Protein AF-A0A7J0GG47-F1 (afdb_monomer)

Foldseek 3Di:
DQQDDPPHRDPPLPDPPDDVVVSVLQDWAADPVAADPPPRDGTDHRPPCPVVVVPVVVVVVVVPDDVVDDDDDPVPPD

Radius of gyration: 16.97 Å; Cα contacts (8 Å, |Δi|>4): 38; chains: 1; bounding box: 41×25×44 Å

InterPro domains:
  IPR053223 Probable Methyltransferase [PTHR44067] (15-78)

Nearest PDB structures (foldseek):
  6pw5-assembly1_D  TM=3.115E-01  e=3.213E+00  Chlamydomonas reinhardtii

Sequence (78 aa):
MEKELLGFKSIDLSHPNIANELKIFLQNHQLPLGRDSQSGITEMVASVGHSCEKPVDLLSQYMNYRVNGPCPDDLCLA

Secondary structure (DSSP, 8-state):
----BTTBS---TT-TTS-HHHHHHHS-EE-TT-S-TTT---EE--HHHHHHHTTHHHHHHHHTPPTTSPPPPGGG--

pLDDT: mean 73.19, std 15.69, range [32.91, 91.5]

Organism: NCBI:txid165716

Structure (mmCIF, N/CA/C/O backbone):
data_AF-A0A7J0GG47-F1
#
_entry.id   AF-A0A7J0GG47-F1
#
loop_
_atom_site.group_PDB
_ato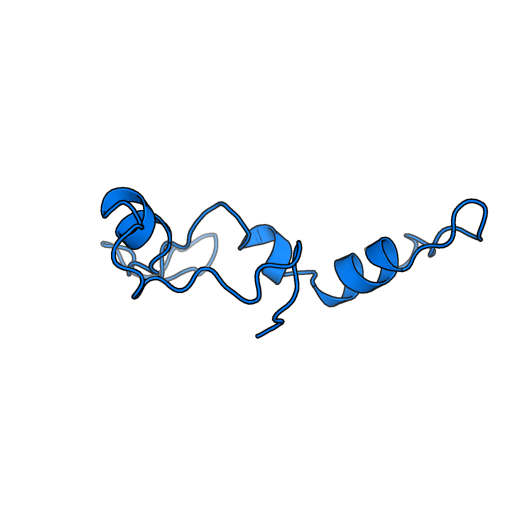m_site.id
_atom_site.type_symbol
_atom_site.label_atom_id
_atom_site.label_alt_id
_atom_site.label_comp_id
_atom_site.label_asym_id
_atom_site.label_entity_id
_atom_site.label_seq_id
_atom_site.pdbx_PDB_ins_code
_atom_site.Cartn_x
_atom_site.Cartn_y
_atom_site.Cartn_z
_atom_site.occupancy
_atom_site.B_iso_or_equiv
_atom_site.auth_seq_id
_atom_site.auth_comp_id
_atom_site.auth_asym_id
_atom_site.auth_atom_id
_atom_site.pdbx_PDB_model_num
ATOM 1 N N . MET A 1 1 ? -2.928 6.577 -6.275 1.00 37.72 1 MET A N 1
ATOM 2 C CA . MET A 1 1 ? -4.087 5.902 -6.914 1.00 37.72 1 MET A CA 1
ATOM 3 C C . MET A 1 1 ? -3.626 5.364 -8.261 1.00 37.72 1 MET A C 1
ATOM 5 O O . MET A 1 1 ? -3.857 6.002 -9.277 1.00 37.72 1 MET A O 1
ATOM 9 N N . GLU A 1 2 ? -2.976 4.204 -8.263 1.00 32.91 2 GLU A N 1
ATOM 10 C CA . GLU A 1 2 ? -2.588 3.476 -9.477 1.00 32.91 2 GLU A CA 1
ATOM 11 C C . GLU A 1 2 ? -3.135 2.054 -9.368 1.00 32.91 2 GLU A C 1
ATOM 13 O O . GLU A 1 2 ? -3.079 1.430 -8.311 1.00 32.91 2 GLU A O 1
ATOM 18 N N . LYS A 1 3 ? -3.827 1.631 -10.427 1.00 41.38 3 LYS A N 1
ATOM 19 C CA . LYS A 1 3 ? -4.951 0.684 -10.372 1.00 41.38 3 LYS A CA 1
ATOM 20 C C . LYS A 1 3 ? -4.666 -0.680 -10.997 1.00 41.38 3 LYS A C 1
ATOM 22 O O . LYS A 1 3 ? -5.618 -1.408 -11.246 1.00 41.38 3 LYS A O 1
ATOM 27 N N . GLU A 1 4 ? -3.422 -1.049 -11.291 1.00 42.34 4 GLU A N 1
ATOM 28 C CA . GLU A 1 4 ? -3.158 -2.313 -11.993 1.00 42.34 4 GLU A CA 1
ATOM 29 C C . GLU A 1 4 ? -1.864 -2.979 -11.521 1.00 42.34 4 GLU A C 1
ATOM 31 O O . GLU A 1 4 ? -0.787 -2.768 -12.065 1.00 42.34 4 GLU A O 1
ATOM 36 N N . LEU A 1 5 ? -1.994 -3.851 -10.519 1.00 39.97 5 LEU A N 1
ATOM 37 C CA . LEU A 1 5 ? -1.021 -4.903 -10.243 1.00 39.97 5 LEU A CA 1
ATOM 38 C C . LEU A 1 5 ? -1.755 -6.249 -10.352 1.00 39.97 5 LEU A C 1
ATOM 40 O O . LEU A 1 5 ? -2.721 -6.506 -9.639 1.00 39.97 5 LEU A O 1
ATOM 44 N N . LEU A 1 6 ? -1.292 -7.112 -11.264 1.00 43.28 6 LEU A N 1
ATOM 45 C CA . LEU A 1 6 ? -1.671 -8.535 -11.367 1.00 43.28 6 LEU A CA 1
ATOM 46 C C . LEU A 1 6 ? -3.120 -8.848 -11.801 1.00 43.28 6 LEU A C 1
ATOM 48 O O . LEU A 1 6 ? -3.670 -9.875 -11.414 1.00 43.28 6 LEU A O 1
ATOM 52 N N . GLY A 1 7 ? -3.760 -7.993 -12.606 1.00 43.25 7 GLY A N 1
ATOM 53 C CA . GLY A 1 7 ? -5.132 -8.239 -13.087 1.00 43.25 7 GLY A CA 1
ATOM 54 C C . GLY A 1 7 ? -6.221 -8.058 -12.020 1.00 43.25 7 GLY A C 1
ATOM 55 O O . GLY A 1 7 ? -7.406 -8.205 -12.318 1.00 43.25 7 GLY A O 1
ATOM 56 N N . PHE A 1 8 ? -5.841 -7.666 -10.801 1.00 43.09 8 PHE A N 1
ATOM 57 C CA . PHE A 1 8 ? -6.750 -7.184 -9.770 1.00 43.09 8 PHE A CA 1
ATOM 58 C C . PHE A 1 8 ? -6.651 -5.657 -9.702 1.00 43.09 8 PHE A C 1
ATOM 60 O O . PHE A 1 8 ? -5.610 -5.094 -9.374 1.00 43.09 8 PHE A O 1
ATOM 67 N N . LYS A 1 9 ? -7.756 -4.977 -10.029 1.00 52.66 9 LYS A N 1
ATOM 68 C CA . LYS A 1 9 ? -7.836 -3.504 -10.105 1.00 52.66 9 LYS A CA 1
ATOM 69 C C . LYS A 1 9 ? -7.678 -2.793 -8.752 1.00 52.66 9 LYS A C 1
ATOM 71 O O . LYS A 1 9 ? -7.405 -1.599 -8.687 1.00 52.66 9 LYS A O 1
ATOM 76 N N . SER A 1 10 ? -7.927 -3.541 -7.685 1.00 59.66 10 SER A N 1
ATOM 77 C CA . SER A 1 10 ? -7.877 -3.171 -6.272 1.00 59.66 10 SER A CA 1
ATOM 78 C C . SER A 1 10 ? -8.517 -4.329 -5.511 1.00 59.66 10 SER A C 1
ATOM 80 O O . SER A 1 10 ? -9.462 -4.938 -6.022 1.00 59.66 10 SER A O 1
ATOM 82 N N . ILE A 1 11 ? -8.066 -4.621 -4.294 1.00 66.69 11 ILE A N 1
ATOM 83 C CA . ILE A 1 11 ? -8.827 -5.513 -3.415 1.00 66.69 11 ILE A CA 1
ATOM 84 C C . ILE A 1 11 ? -10.078 -4.744 -2.989 1.00 66.69 11 ILE A C 1
ATOM 86 O O . ILE A 1 11 ? -9.997 -3.789 -2.220 1.00 66.69 11 ILE A O 1
ATOM 90 N N . ASP A 1 12 ? -11.234 -5.123 -3.526 1.00 70.31 12 ASP A N 1
ATOM 91 C CA . ASP A 1 12 ? -12.503 -4.536 -3.115 1.00 70.31 12 ASP A CA 1
ATOM 92 C C . ASP A 1 12 ? -12.929 -5.123 -1.766 1.00 70.31 12 ASP A C 1
ATOM 94 O O . ASP A 1 12 ? -13.554 -6.180 -1.696 1.00 70.31 12 ASP A O 1
ATOM 98 N N . LEU A 1 13 ? -12.597 -4.413 -0.687 1.00 73.06 13 LEU A N 1
ATOM 99 C CA . LEU A 1 13 ? -12.891 -4.803 0.696 1.00 73.06 13 LEU A CA 1
ATOM 100 C C . LEU A 1 13 ? -14.396 -4.959 0.988 1.00 73.06 13 LEU A C 1
ATOM 102 O O . LEU A 1 13 ? -14.761 -5.538 2.017 1.00 73.06 13 LEU A O 1
ATOM 106 N N . SER A 1 14 ? -15.278 -4.475 0.106 1.00 76.88 14 SER A N 1
ATOM 107 C CA . SER A 1 14 ? -16.728 -4.648 0.242 1.00 76.88 14 SER A CA 1
ATOM 108 C C . SER A 1 14 ? -17.206 -6.056 -0.134 1.00 76.88 14 SER A C 1
ATOM 110 O O . SER A 1 14 ? -18.316 -6.442 0.238 1.00 76.88 14 SER A O 1
ATOM 112 N N . HIS A 1 15 ? -16.361 -6.864 -0.786 1.00 79.19 15 HIS A N 1
ATOM 113 C CA . HIS A 1 15 ? -16.735 -8.220 -1.167 1.00 79.19 15 HIS A CA 1
ATOM 114 C C . HIS A 1 15 ? -17.046 -9.103 0.060 1.00 79.19 15 HIS A C 1
ATOM 116 O O . HIS A 1 15 ? -16.330 -9.069 1.074 1.00 79.19 15 HIS A O 1
ATOM 122 N N . PRO A 1 16 ? -18.097 -9.940 -0.026 1.00 76.94 16 PR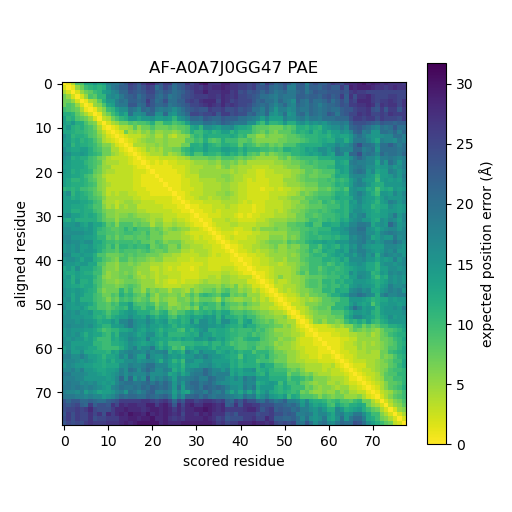O A N 1
ATOM 123 C CA . PRO A 1 16 ? -18.529 -10.794 1.079 1.00 76.94 16 PRO A CA 1
ATOM 124 C C . PRO A 1 16 ? -17.575 -11.968 1.339 1.00 76.94 16 PRO A C 1
ATOM 126 O O . PRO A 1 16 ? -17.576 -12.512 2.435 1.00 76.94 16 PRO A O 1
ATOM 129 N N . ASN A 1 17 ? -16.743 -12.344 0.361 1.00 83.44 17 ASN A N 1
ATOM 130 C CA . ASN A 1 17 ? -15.838 -13.497 0.447 1.00 83.44 17 ASN A CA 1
ATOM 131 C C . ASN A 1 17 ? -14.419 -13.141 0.940 1.00 83.44 17 ASN A C 1
ATOM 133 O O . ASN A 1 17 ? -13.472 -13.895 0.737 1.00 83.44 17 ASN A O 1
ATOM 137 N N . ILE A 1 18 ? -14.246 -11.958 1.533 1.00 82.56 18 ILE A N 1
ATOM 138 C CA . ILE A 1 18 ? -12.966 -11.512 2.089 1.00 82.56 18 ILE A CA 1
ATOM 139 C C . ILE A 1 18 ? -13.004 -11.707 3.601 1.00 82.56 18 ILE A C 1
ATOM 141 O O . ILE A 1 18 ? -13.914 -11.207 4.264 1.00 82.56 18 ILE A O 1
ATOM 145 N N . ALA A 1 19 ? -11.993 -12.394 4.137 1.00 87.94 19 ALA A N 1
ATOM 146 C CA . ALA A 1 19 ? -11.818 -12.595 5.572 1.00 87.94 19 ALA A CA 1
ATOM 147 C C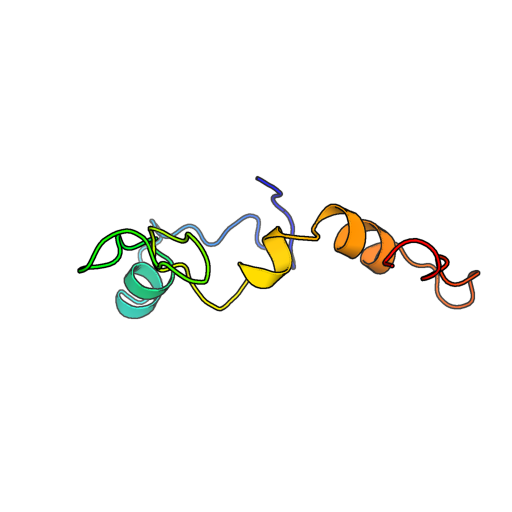 . ALA A 1 19 ? -11.761 -11.251 6.322 1.00 87.94 19 ALA A C 1
ATOM 149 O O . ALA A 1 19 ? -11.108 -10.304 5.873 1.00 87.94 19 ALA A O 1
ATOM 150 N N . ASN A 1 20 ? -12.432 -11.158 7.470 1.00 87.50 20 ASN A N 1
ATOM 151 C CA . ASN A 1 20 ? -12.492 -9.916 8.247 1.00 87.50 20 ASN A CA 1
ATOM 152 C C . ASN A 1 20 ? -11.108 -9.473 8.731 1.00 87.50 20 ASN A C 1
ATOM 154 O O . ASN A 1 20 ? -10.819 -8.279 8.745 1.00 87.50 20 ASN A O 1
ATOM 158 N N . GLU A 1 21 ? -10.236 -10.421 9.064 1.00 88.06 21 GLU A N 1
ATOM 159 C CA . GLU A 1 21 ? -8.852 -10.171 9.463 1.00 88.06 21 GLU A CA 1
ATOM 160 C C . GLU A 1 21 ? -8.082 -9.459 8.351 1.00 88.06 21 GLU A C 1
ATOM 162 O O . GLU A 1 21 ? -7.336 -8.521 8.617 1.00 88.06 21 GLU A O 1
ATOM 167 N N . LEU A 1 22 ? -8.313 -9.853 7.095 1.00 84.50 22 LEU A N 1
ATOM 168 C CA . LEU A 1 22 ? -7.692 -9.216 5.939 1.00 84.50 22 LEU A CA 1
ATOM 169 C C . LEU A 1 22 ? -8.243 -7.801 5.715 1.00 84.50 22 LEU A C 1
ATOM 171 O O . LEU A 1 22 ? -7.479 -6.901 5.375 1.00 84.50 22 LEU A O 1
ATOM 175 N N . LYS A 1 23 ? -9.546 -7.578 5.946 1.00 84.12 23 LYS A N 1
ATOM 176 C CA . LYS A 1 23 ? -10.141 -6.230 5.874 1.00 84.12 23 LYS A CA 1
ATOM 177 C C . LYS A 1 23 ? -9.524 -5.292 6.904 1.00 84.12 23 LYS A C 1
ATOM 179 O O . LYS A 1 23 ? -9.171 -4.174 6.550 1.00 84.12 23 LYS A O 1
ATOM 184 N N . ILE A 1 24 ? -9.372 -5.761 8.141 1.00 87.12 24 ILE A N 1
ATOM 185 C CA . ILE A 1 24 ? -8.734 -4.998 9.217 1.00 87.12 24 ILE A CA 1
ATOM 186 C C . ILE A 1 24 ? -7.264 -4.759 8.868 1.00 87.12 24 ILE A C 1
ATOM 188 O O . ILE A 1 24 ? -6.807 -3.629 8.892 1.00 87.12 24 ILE A O 1
ATOM 192 N N . PHE A 1 25 ? -6.522 -5.784 8.459 1.00 85.88 25 PHE A N 1
ATOM 193 C CA . PHE A 1 25 ? -5.104 -5.634 8.133 1.00 85.88 25 PHE A CA 1
ATOM 194 C C . PHE A 1 25 ? -4.831 -4.603 7.022 1.00 85.88 25 PHE A C 1
ATOM 196 O O . PHE A 1 25 ? -3.832 -3.890 7.080 1.00 85.88 25 PHE A O 1
ATOM 203 N N . LEU A 1 26 ? -5.707 -4.519 6.015 1.00 82.06 26 LEU A N 1
ATOM 204 C CA . LEU A 1 26 ? -5.552 -3.606 4.877 1.00 82.06 26 LEU A CA 1
ATOM 205 C C . LEU A 1 26 ? -6.028 -2.170 5.151 1.00 82.06 26 LEU A C 1
ATOM 207 O O . LEU A 1 26 ? -5.773 -1.290 4.331 1.00 82.06 26 LEU A O 1
ATOM 211 N N . GLN A 1 27 ? -6.727 -1.915 6.259 1.00 83.31 27 GLN A N 1
ATOM 212 C CA . GLN A 1 27 ? -7.183 -0.571 6.617 1.00 83.31 27 GLN A CA 1
ATOM 213 C C . GLN A 1 27 ? -6.068 0.246 7.280 1.00 83.31 27 GLN A C 1
ATOM 215 O O . GLN A 1 27 ? -5.278 -0.270 8.072 1.00 83.31 27 GLN A O 1
ATOM 220 N N . ASN A 1 28 ? -6.050 1.552 7.012 1.00 86.19 28 ASN A N 1
ATOM 221 C CA . ASN A 1 28 ? -5.202 2.483 7.748 1.00 86.19 28 ASN A CA 1
ATOM 222 C C . ASN A 1 28 ? -5.745 2.668 9.166 1.00 86.19 28 ASN A C 1
ATOM 224 O O . ASN A 1 28 ? -6.925 2.972 9.355 1.00 86.19 28 ASN A O 1
ATOM 228 N N . HIS A 1 29 ? -4.872 2.530 10.156 1.00 89.38 29 HIS A N 1
ATOM 229 C CA . HIS A 1 29 ? -5.208 2.717 11.563 1.00 89.38 29 HIS A CA 1
ATOM 230 C C . HIS A 1 29 ? -4.403 3.871 12.130 1.00 89.38 29 HIS A C 1
ATOM 232 O O . HIS A 1 29 ? -3.186 3.876 12.013 1.00 89.38 29 HIS A O 1
ATOM 238 N N . GLN A 1 30 ? -5.039 4.828 12.798 1.00 91.50 30 GLN A N 1
ATOM 239 C CA . GLN A 1 30 ? -4.289 5.873 13.496 1.00 91.50 30 GLN A CA 1
ATOM 240 C C . GLN A 1 30 ? -3.384 5.255 14.564 1.00 91.50 30 GLN A C 1
ATOM 242 O O . GLN A 1 30 ? -3.786 4.339 15.289 1.00 91.50 30 GLN A O 1
ATOM 247 N N . LEU A 1 31 ? -2.158 5.760 14.669 1.00 91.19 31 LEU A N 1
ATOM 248 C CA . LEU A 1 31 ? -1.236 5.325 15.703 1.00 91.19 31 LEU A CA 1
ATOM 249 C C . LEU A 1 31 ? -1.789 5.731 17.075 1.00 91.19 31 LEU A C 1
ATOM 251 O O . LEU A 1 31 ? -2.156 6.892 17.274 1.00 91.19 31 LEU A O 1
ATOM 255 N N . PRO A 1 32 ? -1.810 4.809 18.053 1.00 88.44 32 PRO A N 1
ATOM 256 C CA . PRO A 1 32 ? -2.436 5.057 19.352 1.00 88.44 32 PRO A CA 1
ATOM 257 C C . PRO A 1 32 ? -1.755 6.183 20.138 1.00 88.44 32 PRO A C 1
ATOM 259 O O . PRO A 1 32 ? -2.374 6.799 20.999 1.00 88.44 32 PRO A O 1
ATOM 262 N N . LEU A 1 33 ? -0.483 6.457 19.839 1.00 91.06 33 LEU A N 1
ATOM 263 C CA . LEU A 1 33 ? 0.330 7.481 20.495 1.00 91.06 33 LEU A CA 1
ATOM 264 C C . LEU A 1 33 ? 0.539 8.726 19.617 1.00 91.06 33 LEU A C 1
ATOM 266 O O . LEU A 1 33 ? 1.338 9.595 19.959 1.00 91.06 33 LEU A O 1
ATOM 270 N N . GLY A 1 34 ? -0.176 8.829 18.494 1.00 89.88 34 GLY A N 1
ATOM 271 C CA . GLY A 1 34 ? -0.007 9.912 17.533 1.00 89.88 34 GLY A CA 1
ATOM 272 C C . GLY A 1 34 ? 1.247 9.753 16.673 1.00 89.88 34 GLY A C 1
ATOM 273 O O . GLY A 1 34 ? 1.667 8.645 16.351 1.00 89.88 34 GLY A O 1
ATOM 274 N N . ARG A 1 35 ? 1.814 10.885 16.249 1.00 91.44 35 ARG A N 1
ATOM 275 C CA . ARG A 1 35 ? 2.893 10.936 15.260 1.00 91.44 35 ARG A CA 1
ATOM 276 C C . ARG A 1 35 ? 4.188 10.321 15.794 1.00 91.44 35 ARG A C 1
ATOM 278 O O . ARG A 1 35 ? 4.714 10.779 16.806 1.00 91.44 35 ARG A O 1
ATOM 285 N N . ASP A 1 36 ?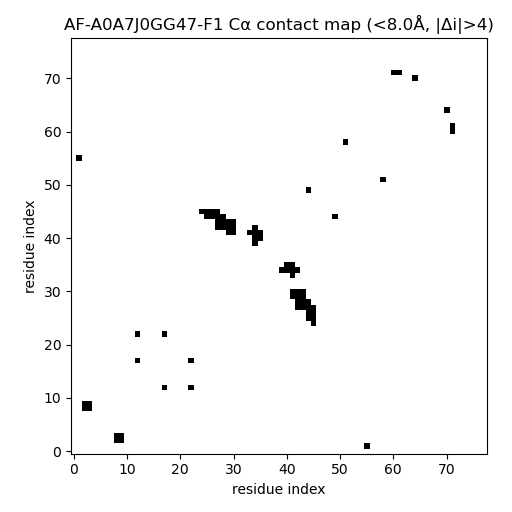 4.733 9.355 15.065 1.00 89.81 36 ASP A N 1
ATOM 286 C CA . ASP A 1 36 ? 6.069 8.813 15.312 1.00 89.81 36 ASP A CA 1
ATOM 287 C C . ASP A 1 36 ? 7.134 9.910 15.116 1.00 89.81 36 ASP A C 1
ATOM 289 O O . ASP A 1 36 ? 7.127 10.637 14.120 1.00 89.81 36 ASP A O 1
ATOM 293 N N . SER A 1 37 ? 8.055 10.041 16.071 1.00 89.81 37 SER A N 1
ATOM 294 C CA . SER A 1 37 ? 9.132 11.031 16.050 1.00 89.81 37 SER A CA 1
ATOM 295 C C . SER A 1 37 ? 10.241 10.718 15.041 1.00 89.81 37 SER A C 1
ATOM 297 O O . SER A 1 37 ? 10.904 11.649 14.583 1.00 89.81 37 SER A O 1
ATOM 299 N N . GLN A 1 38 ? 10.446 9.448 14.679 1.00 89.00 38 GLN A N 1
ATOM 300 C CA . GLN A 1 38 ? 11.481 9.032 13.733 1.00 89.00 38 GLN A CA 1
ATOM 301 C C . GLN A 1 38 ? 10.980 9.095 12.290 1.00 89.00 38 GLN A C 1
ATOM 303 O O . GLN A 1 38 ? 11.617 9.704 11.433 1.00 89.00 38 GLN A O 1
ATOM 308 N N . SER A 1 39 ? 9.847 8.448 12.015 1.00 84.38 39 SER A N 1
ATOM 309 C CA . SER A 1 39 ? 9.307 8.333 10.655 1.00 84.38 39 SER A CA 1
ATOM 310 C C . SER A 1 39 ? 8.334 9.457 10.291 1.00 84.38 39 SER A C 1
ATOM 312 O O . SER A 1 39 ? 8.053 9.680 9.113 1.00 84.38 39 SER A O 1
ATOM 314 N N . GLY A 1 40 ? 7.799 10.174 11.285 1.00 87.88 40 GLY A N 1
ATOM 315 C CA . GLY A 1 40 ? 6.776 11.194 11.081 1.00 87.88 40 GLY A CA 1
ATOM 316 C C . GLY A 1 40 ? 5.396 10.638 10.725 1.00 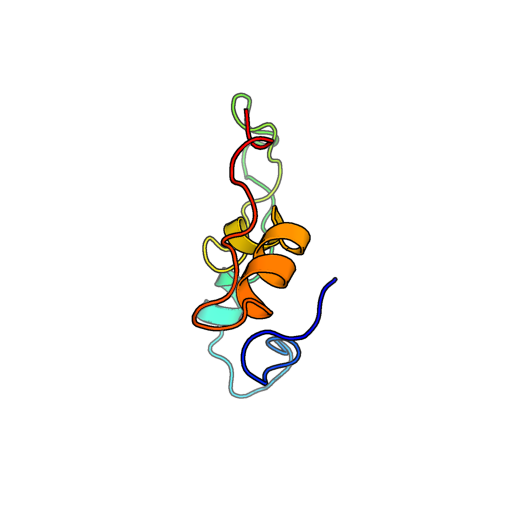87.88 40 GLY A C 1
ATOM 317 O O . GLY A 1 40 ? 4.507 11.442 10.441 1.00 87.88 40 GLY A O 1
ATOM 318 N N . ILE A 1 41 ? 5.223 9.313 10.726 1.00 86.19 41 ILE A N 1
ATOM 319 C CA . ILE A 1 41 ? 3.987 8.622 10.359 1.00 86.19 41 ILE A CA 1
ATOM 320 C C . ILE A 1 41 ? 2.944 8.808 11.465 1.00 86.19 41 ILE A C 1
ATOM 322 O O . ILE A 1 41 ? 3.274 8.804 12.648 1.00 86.19 41 ILE A O 1
ATOM 326 N N . THR A 1 42 ? 1.681 8.983 11.080 1.00 90.12 42 THR A N 1
ATOM 327 C CA . THR A 1 42 ? 0.534 9.102 11.999 1.00 90.12 42 THR A CA 1
ATOM 328 C C . THR A 1 42 ? -0.395 7.899 11.943 1.00 90.12 42 THR A C 1
ATOM 330 O O . THR A 1 42 ? -1.156 7.681 12.877 1.00 90.12 42 THR A O 1
ATOM 333 N N . GLU A 1 43 ? -0.315 7.104 10.877 1.00 89.56 43 GLU A N 1
ATOM 334 C CA . GLU A 1 43 ? -1.179 5.956 10.625 1.00 89.56 43 GLU A CA 1
ATOM 335 C C . GLU A 1 43 ? -0.345 4.694 10.391 1.00 89.56 43 GLU A C 1
ATOM 337 O O . GLU A 1 43 ? 0.589 4.682 9.595 1.00 89.56 43 GLU A O 1
ATOM 342 N N . MET A 1 44 ? -0.700 3.607 11.064 1.00 84.12 44 MET A N 1
ATOM 343 C CA . MET A 1 44 ? -0.283 2.265 10.703 1.00 84.12 44 MET A CA 1
ATOM 344 C C . MET A 1 44 ? -0.965 1.868 9.392 1.00 84.12 44 MET A C 1
ATOM 346 O O . MET A 1 44 ? -2.190 1.868 9.279 1.00 84.12 44 MET A O 1
ATOM 350 N N . VAL A 1 45 ? -0.143 1.514 8.415 1.00 83.94 45 VAL A N 1
ATOM 351 C CA . VAL A 1 45 ? -0.541 1.070 7.078 1.00 83.94 45 VAL A CA 1
ATOM 352 C C . VAL A 1 45 ? -0.133 -0.386 6.886 1.00 83.94 45 VAL A C 1
ATOM 354 O O . VAL A 1 45 ? 0.798 -0.869 7.540 1.00 83.94 45 VAL A O 1
ATOM 357 N N . ALA A 1 46 ? -0.809 -1.095 5.984 1.00 83.50 46 ALA A N 1
ATOM 358 C CA . ALA A 1 46 ? -0.456 -2.473 5.667 1.00 83.50 46 ALA A CA 1
ATOM 359 C C . ALA A 1 46 ? 0.994 -2.559 5.164 1.00 83.50 46 ALA A C 1
ATOM 361 O O . ALA A 1 46 ? 1.402 -1.832 4.259 1.00 83.50 46 ALA A O 1
ATOM 362 N N . SER A 1 47 ? 1.780 -3.481 5.721 1.00 78.12 47 SER A N 1
ATOM 363 C CA . SER A 1 47 ? 3.173 -3.690 5.296 1.00 78.12 47 SER A CA 1
ATOM 364 C C . SER A 1 47 ? 3.281 -4.198 3.855 1.00 78.12 47 SER A C 1
ATOM 366 O O . SER A 1 47 ? 4.294 -3.994 3.186 1.00 78.12 47 SER A O 1
ATOM 368 N N . VAL A 1 48 ? 2.224 -4.844 3.362 1.00 75.31 48 VAL A N 1
ATOM 369 C CA . VAL A 1 48 ? 2.125 -5.341 1.992 1.00 75.31 48 VAL A CA 1
ATOM 370 C C . VAL A 1 48 ? 1.690 -4.203 1.073 1.00 75.31 48 VAL A C 1
ATOM 372 O O . VAL A 1 48 ? 0.655 -3.581 1.285 1.00 75.31 48 VAL A O 1
ATOM 375 N N . GLY A 1 49 ? 2.476 -3.938 0.030 1.00 68.81 49 GLY A N 1
ATOM 376 C CA . GLY A 1 49 ? 2.148 -2.954 -1.005 1.00 68.81 49 GLY A CA 1
ATOM 377 C C . GLY A 1 49 ? 2.480 -1.501 -0.652 1.00 68.81 49 GLY A C 1
ATOM 378 O O . GLY A 1 49 ? 2.858 -0.761 -1.554 1.00 68.81 49 GLY A O 1
ATOM 379 N N . HIS A 1 50 ? 2.458 -1.088 0.621 1.00 72.69 50 HIS A N 1
ATOM 380 C CA . HIS A 1 50 ? 2.763 0.306 0.986 1.00 72.69 50 HIS A CA 1
ATOM 381 C C . HIS A 1 50 ? 4.195 0.729 0.614 1.00 72.69 50 HIS A C 1
ATOM 383 O O . HIS A 1 50 ? 4.422 1.826 0.110 1.00 72.69 50 HIS A O 1
ATOM 389 N N . SER A 1 51 ? 5.178 -0.163 0.768 1.00 68.06 51 SER A N 1
ATOM 390 C CA . SER A 1 51 ? 6.546 0.101 0.297 1.00 68.06 51 SER A CA 1
ATOM 391 C C . SER A 1 51 ? 6.639 0.220 -1.229 1.00 68.06 51 SER A C 1
ATOM 393 O O . SER A 1 51 ? 7.541 0.885 -1.729 1.00 68.06 51 SER A O 1
ATOM 395 N N . CYS A 1 52 ? 5.707 -0.392 -1.966 1.00 64.38 52 CYS A N 1
ATOM 396 C CA . CYS A 1 52 ? 5.616 -0.313 -3.424 1.00 64.38 52 CYS A CA 1
ATOM 397 C C . CYS A 1 52 ? 4.876 0.944 -3.907 1.00 64.38 52 CYS A C 1
ATOM 399 O O . CYS A 1 52 ? 5.042 1.318 -5.061 1.00 64.38 52 CYS A O 1
ATOM 401 N N . GLU A 1 53 ? 4.104 1.612 -3.042 1.00 66.31 53 GLU A N 1
ATOM 402 C CA . GLU A 1 53 ? 3.436 2.884 -3.355 1.00 66.31 53 GLU A CA 1
ATOM 403 C C . GLU A 1 53 ? 4.426 4.056 -3.435 1.00 66.31 53 GLU A C 1
ATOM 405 O O . GLU A 1 53 ? 4.189 5.035 -4.135 1.00 66.31 53 GLU A O 1
ATOM 410 N N . LYS A 1 5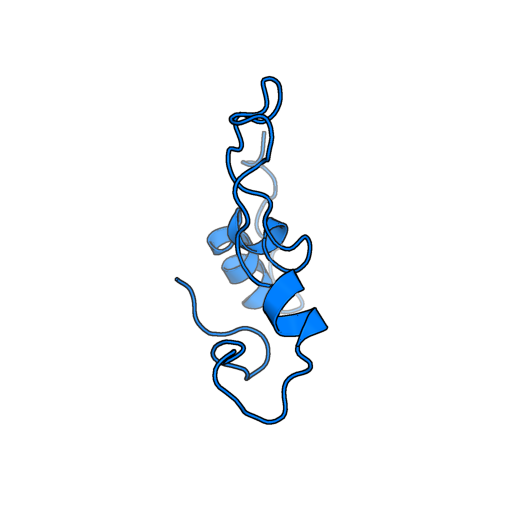4 ? 5.565 3.978 -2.741 1.00 65.81 54 LYS A N 1
ATOM 411 C CA . LYS A 1 54 ? 6.552 5.067 -2.758 1.00 65.81 54 LYS A CA 1
ATOM 412 C C . LYS A 1 54 ? 7.269 5.209 -4.110 1.00 65.81 54 LYS A C 1
ATOM 414 O O . LYS A 1 54 ? 7.474 6.344 -4.528 1.00 65.81 54 LYS A O 1
ATOM 419 N N . PRO A 1 55 ? 7.647 4.117 -4.801 1.00 70.38 55 PRO A N 1
ATOM 420 C CA . PRO A 1 55 ? 8.330 4.214 -6.083 1.00 70.38 55 PRO A CA 1
ATOM 421 C C . PRO A 1 55 ? 7.468 3.694 -7.249 1.00 70.38 55 PRO A C 1
ATOM 423 O O . PRO A 1 55 ? 7.975 2.919 -8.057 1.00 70.38 55 PRO A O 1
ATOM 426 N N . VAL A 1 56 ? 6.182 4.060 -7.364 1.00 70.56 56 VAL A N 1
ATOM 427 C CA . VAL A 1 56 ? 5.344 3.504 -8.454 1.00 70.56 56 VAL A CA 1
ATOM 428 C C . VAL A 1 56 ? 5.865 3.885 -9.842 1.00 70.56 56 VAL A C 1
ATOM 430 O O . VAL A 1 56 ? 5.884 3.043 -10.742 1.00 70.56 56 VAL A O 1
ATOM 433 N N . ASP A 1 57 ? 6.384 5.102 -10.001 1.00 71.56 57 ASP A N 1
ATOM 434 C CA . ASP A 1 57 ? 7.021 5.538 -11.248 1.00 71.56 57 ASP A CA 1
ATOM 435 C C . ASP A 1 57 ? 8.2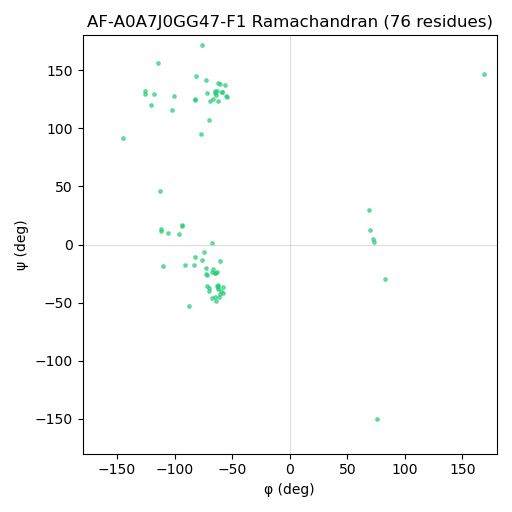40 4.671 -11.597 1.00 71.56 57 ASP A C 1
ATOM 437 O O . ASP A 1 57 ? 8.411 4.251 -12.743 1.00 71.56 57 ASP A O 1
ATOM 441 N N . LEU A 1 58 ? 9.067 4.343 -10.598 1.00 72.94 58 LEU A N 1
ATOM 442 C CA . LEU A 1 58 ? 10.235 3.477 -10.767 1.00 72.94 58 LEU A CA 1
ATOM 443 C C . LEU A 1 58 ? 9.805 2.043 -11.098 1.00 72.94 58 LEU A C 1
ATOM 445 O O . LEU A 1 58 ? 10.320 1.439 -12.036 1.00 72.94 58 LEU A O 1
ATOM 449 N N . LEU A 1 59 ? 8.822 1.506 -10.370 1.00 74.06 59 LEU A N 1
ATOM 450 C CA . LEU A 1 59 ? 8.266 0.179 -10.626 1.00 74.06 59 LEU A CA 1
ATOM 451 C C . LEU A 1 59 ? 7.719 0.088 -12.055 1.00 74.06 59 LEU A C 1
ATOM 453 O O . LEU A 1 59 ? 7.977 -0.894 -12.745 1.00 74.06 59 LEU A O 1
ATOM 457 N N . SER A 1 60 ? 7.029 1.124 -12.528 1.00 76.44 60 SER A N 1
ATOM 458 C CA . SER A 1 60 ? 6.496 1.192 -13.891 1.00 76.44 60 SER A CA 1
ATOM 459 C C . SER A 1 60 ? 7.596 1.175 -14.954 1.00 76.44 60 SER A C 1
ATOM 461 O O . SER A 1 60 ? 7.422 0.542 -15.997 1.00 76.44 60 SER A O 1
ATOM 463 N N . GLN A 1 61 ? 8.748 1.802 -14.702 1.00 74.25 61 GLN A N 1
ATOM 464 C CA . GLN A 1 61 ? 9.901 1.732 -15.610 1.00 74.25 61 GLN A CA 1
ATOM 465 C C . GLN A 1 61 ? 10.455 0.306 -15.708 1.00 74.25 61 GLN A C 1
ATOM 467 O O . GLN A 1 61 ? 10.670 -0.198 -16.812 1.00 74.25 61 GLN A O 1
ATOM 472 N N . TYR A 1 62 ? 10.612 -0.376 -14.572 1.00 73.62 62 TYR A N 1
ATOM 473 C CA . TYR A 1 62 ? 11.126 -1.747 -14.529 1.00 73.62 62 TYR A CA 1
ATOM 474 C C . TYR A 1 62 ? 10.134 -2.787 -15.066 1.00 73.62 62 TYR A C 1
ATOM 476 O O . TYR A 1 62 ? 10.539 -3.731 -15.741 1.00 73.62 62 TYR A O 1
ATOM 484 N N . MET A 1 63 ? 8.831 -2.609 -14.838 1.00 78.00 63 MET A N 1
ATOM 485 C CA . MET A 1 63 ? 7.790 -3.511 -15.354 1.00 78.00 63 MET A CA 1
ATOM 486 C C . MET A 1 63 ? 7.660 -3.457 -16.884 1.00 78.00 63 MET A C 1
ATOM 488 O O . MET A 1 63 ? 7.215 -4.426 -17.495 1.00 78.00 63 MET A O 1
ATOM 492 N N . ASN A 1 64 ? 8.075 -2.352 -17.511 1.00 78.50 64 ASN A N 1
ATOM 493 C CA . ASN A 1 64 ? 8.119 -2.191 -18.969 1.00 78.50 64 ASN A CA 1
ATOM 494 C C . ASN A 1 64 ? 9.505 -2.488 -19.572 1.00 78.50 64 ASN A C 1
ATOM 496 O O . ASN A 1 64 ? 9.738 -2.234 -20.760 1.00 78.50 64 ASN A O 1
ATOM 500 N N . TYR A 1 65 ? 10.434 -3.022 -18.775 1.00 78.94 65 TYR A N 1
ATOM 501 C CA . TYR A 1 65 ? 11.780 -3.334 -19.232 1.00 78.94 65 TYR A CA 1
ATOM 502 C C . TYR A 1 65 ? 11.767 -4.423 -20.313 1.00 78.94 65 TYR A C 1
ATOM 504 O O . TYR A 1 65 ? 11.191 -5.501 -20.150 1.00 78.94 65 TYR A O 1
ATOM 512 N N . ARG A 1 66 ? 12.440 -4.157 -21.437 1.00 77.88 66 ARG A N 1
ATOM 513 C CA . ARG A 1 66 ? 12.619 -5.151 -22.498 1.00 77.88 66 ARG A CA 1
ATOM 514 C C . ARG A 1 66 ? 13.783 -6.063 -22.147 1.00 77.88 66 ARG A C 1
ATOM 516 O O . ARG A 1 66 ? 14.902 -5.596 -21.962 1.00 77.88 66 ARG A O 1
ATOM 523 N N . VAL A 1 67 ? 13.533 -7.369 -22.136 1.00 78.81 67 VAL A N 1
ATOM 524 C CA . VAL A 1 67 ? 14.583 -8.381 -21.963 1.00 78.81 67 VAL A CA 1
ATOM 525 C C . VAL A 1 67 ? 15.668 -8.168 -23.030 1.00 78.81 67 VAL A C 1
ATOM 527 O O . VAL A 1 67 ? 15.354 -8.082 -24.216 1.00 78.81 67 VAL A O 1
ATOM 530 N N . ASN A 1 68 ? 16.931 -8.075 -22.599 1.00 80.44 68 ASN A N 1
ATOM 531 C CA . ASN A 1 68 ? 18.113 -7.725 -23.410 1.00 80.44 68 ASN A CA 1
ATOM 532 C C . ASN A 1 68 ? 18.193 -6.261 -23.900 1.00 80.44 68 ASN A C 1
ATOM 534 O O . ASN A 1 68 ? 19.012 -5.955 -24.766 1.00 80.44 68 ASN A O 1
ATOM 538 N N . GLY A 1 69 ? 17.359 -5.360 -23.377 1.00 75.44 69 GLY A N 1
ATOM 539 C CA . GLY A 1 69 ? 17.508 -3.917 -23.567 1.00 75.44 69 GLY A CA 1
ATOM 540 C C . GLY A 1 69 ? 18.631 -3.320 -22.704 1.00 75.44 69 GLY A C 1
ATOM 541 O O . GLY A 1 69 ? 19.195 -4.013 -21.859 1.00 75.44 69 GLY A O 1
ATOM 542 N N . PRO A 1 70 ? 18.983 -2.039 -22.903 1.00 74.19 70 PRO A N 1
ATOM 543 C CA . PRO A 1 70 ? 19.859 -1.327 -21.976 1.00 74.19 70 PRO A CA 1
ATOM 544 C C . PRO A 1 70 ? 19.163 -1.187 -20.618 1.00 74.19 70 PRO A C 1
ATOM 546 O O . PRO A 1 70 ? 18.004 -0.771 -20.566 1.00 74.19 70 PRO A O 1
ATOM 549 N N . CYS A 1 71 ? 19.858 -1.547 -19.534 1.00 71.44 71 CYS A N 1
ATOM 550 C CA . CYS A 1 71 ? 19.355 -1.340 -18.177 1.00 71.44 71 CYS A CA 1
ATOM 551 C C . CYS A 1 71 ? 19.100 0.162 -17.970 1.00 71.44 71 CYS A C 1
ATOM 553 O O . CYS A 1 71 ? 19.978 0.952 -18.320 1.00 71.44 71 CYS A O 1
ATOM 555 N N . PRO A 1 72 ? 17.932 0.574 -17.445 1.00 68.44 72 PRO A N 1
ATOM 556 C CA . PRO A 1 72 ? 17.739 1.948 -17.001 1.00 68.44 72 PRO A CA 1
ATOM 557 C C . PRO A 1 72 ? 18.850 2.284 -16.000 1.00 68.44 72 PRO A C 1
ATOM 559 O O . PRO A 1 72 ? 19.085 1.505 -15.080 1.00 68.44 72 PRO A O 1
ATOM 562 N N . ASP A 1 73 ? 19.582 3.376 -16.226 1.00 65.75 73 ASP A N 1
ATOM 563 C CA . ASP A 1 73 ? 20.736 3.728 -15.398 1.00 65.75 73 ASP A CA 1
ATOM 564 C C . ASP A 1 73 ? 20.311 3.975 -13.941 1.00 65.75 73 ASP A C 1
ATOM 566 O O . ASP A 1 73 ? 19.532 4.884 -13.651 1.00 65.75 73 ASP A O 1
ATOM 570 N N . ASP A 1 74 ? 20.913 3.236 -13.008 1.00 58.12 74 ASP A N 1
ATOM 571 C CA . ASP A 1 74 ? 20.769 3.422 -11.553 1.00 58.12 74 ASP A CA 1
ATOM 572 C C . ASP A 1 74 ? 21.403 4.740 -11.043 1.00 58.12 74 ASP A C 1
ATOM 574 O O . ASP A 1 74 ? 21.410 5.034 -9.847 1.00 58.12 74 ASP A O 1
ATOM 578 N N . LEU A 1 75 ? 21.968 5.550 -11.945 1.00 53.50 75 LEU A N 1
ATOM 579 C CA . LEU A 1 75 ? 22.917 6.625 -11.641 1.00 53.50 75 LEU A CA 1
ATOM 580 C C . LEU A 1 75 ? 22.289 7.881 -11.000 1.00 53.50 75 LEU A C 1
ATOM 582 O O . LEU A 1 75 ? 23.020 8.776 -10.584 1.00 53.50 75 LEU A O 1
ATOM 586 N N . CYS A 1 76 ? 20.960 7.964 -10.891 1.00 45.47 76 CYS A N 1
ATOM 587 C CA . CYS A 1 76 ? 20.262 9.119 -10.303 1.00 45.47 76 CYS A CA 1
ATOM 588 C C . CYS A 1 76 ? 19.551 8.835 -8.966 1.00 45.47 76 CYS A C 1
ATOM 590 O O . CYS A 1 76 ? 18.786 9.679 -8.508 1.00 45.47 76 CYS A O 1
ATOM 592 N N . LEU A 1 77 ? 19.793 7.687 -8.324 1.00 49.31 77 LEU A N 1
ATOM 593 C CA . LEU A 1 77 ? 19.217 7.344 -7.009 1.00 49.31 77 LEU A CA 1
ATOM 594 C C . LEU A 1 77 ? 20.125 7.707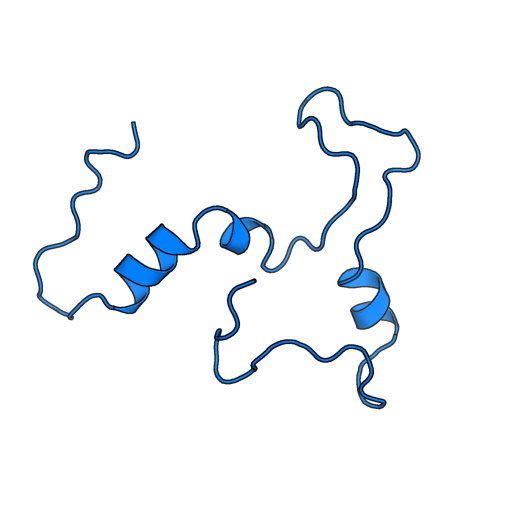 -5.809 1.00 49.31 77 LEU A C 1
ATOM 596 O O . LEU A 1 77 ? 19.906 7.196 -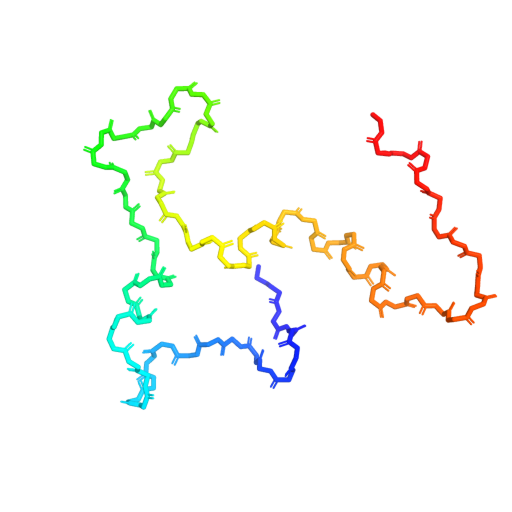4.711 1.00 49.31 77 LEU A O 1
ATOM 600 N N . ALA A 1 78 ? 21.132 8.566 -6.016 1.00 37.81 78 ALA A N 1
ATOM 601 C CA . ALA A 1 78 ? 22.054 9.052 -4.980 1.00 37.81 78 ALA A CA 1
ATOM 602 C C . ALA A 1 78 ? 21.573 10.347 -4.307 1.00 37.81 78 ALA A C 1
ATOM 604 O O . ALA A 1 78 ? 21.092 11.248 -5.033 1.00 37.81 78 ALA A O 1
#

Solvent-accessible surface area (backbone atoms only — not comparable to full-atom values): 5262 Å² total; per-residue (Å²): 144,84,56,77,62,92,90,43,63,62,88,65,76,83,48,87,90,57,58,67,67,58,51,56,52,64,40,76,37,73,37,94,83,45,62,39,89,86,81,63,46,44,54,49,62,34,82,73,62,53,74,55,63,76,46,46,71,60,50,54,56,61,75,66,58,58,89,92,52,84,76,81,76,76,83,77,81,121

Mean predicted aligned error: 11.61 Å